Protein AF-A0A7I8C5P5-F1 (afdb_monomer_lite)

Foldseek 3Di:
DWDWDADPNFIWIWDADPPPGIDIDGCLPDPNRDPPPPVPPPPPDDDPVVVVVVVVVVVVVVVVVVPPDDDDDD

Sequence (74 aa):
MLKRRRVSGIETLIVGHAKRGSFSIPREWTDWGSPVADPQAPACYFDPGMLLDLVALIEQITASTSTNSPIKGA

Structure (mmCIF, N/CA/C/O backbone):
data_AF-A0A7I8C5P5-F1
#
_entry.id   AF-A0A7I8C5P5-F1
#
loop_
_atom_site.group_PDB
_atom_site.id
_atom_site.type_symbol
_atom_site.label_atom_id
_atom_site.label_alt_id
_atom_site.label_comp_id
_atom_site.label_asym_id
_atom_site.label_entity_id
_atom_site.label_seq_id
_atom_site.pdbx_PDB_ins_code
_atom_site.Cartn_x
_atom_site.Cartn_y
_atom_site.Cartn_z
_atom_site.occupancy
_atom_site.B_iso_or_equiv
_atom_site.auth_seq_id
_atom_site.auth_comp_id
_atom_site.auth_asym_id
_atom_site.auth_atom_id
_atom_site.pdbx_PDB_model_num
ATOM 1 N N . MET A 1 1 ? 0.888 -0.933 20.440 1.00 79.62 1 MET A N 1
ATOM 2 C CA . MET A 1 1 ? 2.140 -1.719 20.569 1.00 79.62 1 MET A CA 1
ATOM 3 C C . MET A 1 1 ? 2.336 -2.529 19.299 1.00 79.62 1 MET A C 1
ATOM 5 O O . MET A 1 1 ? 1.360 -3.113 18.842 1.00 79.62 1 MET A O 1
ATOM 9 N N . LEU A 1 2 ? 3.552 -2.563 18.746 1.00 86.81 2 LEU A N 1
ATOM 10 C CA . LEU A 1 2 ? 3.898 -3.381 17.577 1.00 86.81 2 LEU A CA 1
ATOM 11 C C . LEU A 1 2 ? 4.751 -4.576 18.015 1.00 86.81 2 LEU A C 1
ATOM 13 O O . LEU A 1 2 ? 5.729 -4.396 18.741 1.00 86.81 2 LEU A O 1
ATOM 17 N N . LYS A 1 3 ? 4.393 -5.791 17.592 1.00 88.88 3 LYS A N 1
ATOM 18 C CA . LYS A 1 3 ? 5.122 -7.017 17.946 1.00 88.88 3 LYS A CA 1
ATOM 19 C C . LYS A 1 3 ? 5.393 -7.882 16.722 1.00 88.88 3 LYS A C 1
ATOM 21 O O . LYS A 1 3 ? 4.488 -8.136 15.942 1.00 88.88 3 LYS A O 1
ATOM 26 N N . ARG A 1 4 ? 6.622 -8.391 16.598 1.00 90.69 4 ARG A N 1
ATOM 27 C CA . ARG A 1 4 ? 7.013 -9.358 15.561 1.00 90.69 4 ARG A CA 1
ATOM 28 C C . ARG A 1 4 ? 6.822 -10.790 16.061 1.00 90.69 4 ARG A C 1
ATOM 30 O O . ARG A 1 4 ? 7.247 -11.115 17.174 1.00 90.69 4 ARG A O 1
ATOM 37 N N . ARG A 1 5 ? 6.179 -11.641 15.263 1.00 88.94 5 ARG A N 1
ATOM 38 C CA . ARG A 1 5 ? 5.955 -13.069 15.540 1.00 88.94 5 ARG A CA 1
ATOM 39 C C . ARG A 1 5 ? 6.135 -13.890 14.266 1.00 88.94 5 ARG A C 1
ATOM 41 O O . ARG A 1 5 ? 6.018 -13.357 13.173 1.00 88.94 5 ARG A O 1
ATOM 48 N N . ARG A 1 6 ? 6.399 -15.189 14.407 1.00 90.94 6 ARG A N 1
ATOM 49 C CA . ARG A 1 6 ? 6.378 -16.139 13.289 1.00 90.94 6 ARG A CA 1
ATOM 50 C C . ARG A 1 6 ? 5.283 -17.165 13.544 1.00 90.94 6 ARG A C 1
ATOM 52 O O . ARG A 1 6 ? 5.290 -17.780 14.608 1.00 90.94 6 ARG A O 1
ATOM 59 N N . VAL A 1 7 ? 4.347 -17.314 12.612 1.00 84.19 7 VAL A N 1
ATOM 60 C CA . VAL A 1 7 ? 3.206 -18.236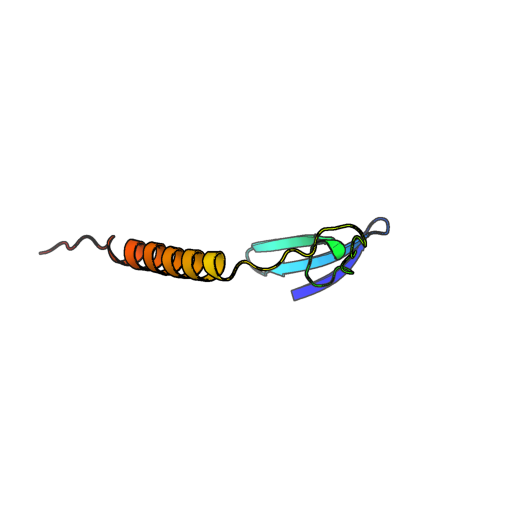 12.716 1.00 84.19 7 VAL A CA 1
ATOM 61 C C . VAL A 1 7 ? 3.217 -19.121 11.478 1.00 84.19 7 VAL A C 1
ATOM 63 O O . VAL A 1 7 ? 3.207 -18.608 10.366 1.00 84.19 7 VAL A O 1
ATOM 66 N N . SER A 1 8 ? 3.317 -20.441 11.662 1.00 86.00 8 SER A N 1
ATOM 67 C CA . SER A 1 8 ? 3.423 -21.413 10.556 1.00 86.00 8 SER A CA 1
ATOM 68 C C . SER A 1 8 ? 4.510 -21.068 9.523 1.00 86.00 8 SER A C 1
ATOM 70 O O . SER A 1 8 ? 4.340 -21.283 8.330 1.00 86.00 8 SER A O 1
ATOM 72 N N . GLY A 1 9 ? 5.628 -20.494 9.980 1.00 86.75 9 GLY A N 1
ATOM 73 C CA . GLY A 1 9 ? 6.739 -20.075 9.117 1.00 86.75 9 GLY A CA 1
ATOM 74 C C . GLY A 1 9 ? 6.618 -18.664 8.529 1.00 86.75 9 GLY A C 1
ATOM 75 O O . GLY A 1 9 ? 7.635 -18.118 8.116 1.00 86.75 9 GLY A O 1
ATOM 76 N N . ILE A 1 10 ? 5.443 -18.033 8.584 1.00 86.50 10 ILE A N 1
ATOM 77 C CA . ILE A 1 10 ? 5.208 -16.676 8.069 1.00 86.50 10 ILE A CA 1
ATOM 78 C C . ILE A 1 10 ? 5.580 -15.649 9.140 1.00 86.50 10 ILE A C 1
ATOM 80 O O . ILE A 1 10 ? 5.128 -15.736 10.288 1.00 86.50 10 ILE A O 1
ATOM 84 N N . GLU A 1 11 ? 6.411 -14.667 8.787 1.00 92.25 11 GLU A N 1
ATOM 85 C CA . GLU A 1 11 ? 6.670 -13.523 9.660 1.00 92.25 11 GLU A CA 1
ATOM 86 C C . GLU A 1 11 ? 5.458 -12.594 9.681 1.00 92.25 11 GLU A C 1
ATOM 88 O O . GLU A 1 11 ? 4.946 -12.192 8.648 1.00 92.25 11 GLU A O 1
ATOM 93 N N . THR A 1 12 ? 4.992 -12.235 10.872 1.00 93.38 12 THR A N 1
ATOM 94 C CA . THR A 1 12 ? 3.785 -11.431 11.084 1.00 93.38 12 THR A CA 1
ATOM 95 C C . THR A 1 12 ? 4.070 -10.264 12.022 1.00 93.38 12 THR A C 1
ATOM 97 O O . THR A 1 12 ? 4.822 -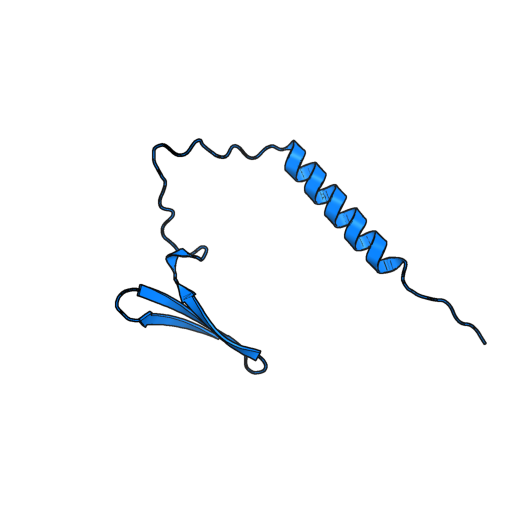10.374 13.002 1.00 93.38 12 THR A O 1
ATOM 100 N N . LEU A 1 13 ? 3.451 -9.128 11.717 1.00 92.25 13 LEU A N 1
ATOM 101 C CA . LEU A 1 13 ? 3.416 -7.923 12.529 1.00 92.25 13 LEU A CA 1
ATOM 102 C C . LEU A 1 13 ? 2.064 -7.842 13.232 1.00 92.25 13 LEU A C 1
ATOM 104 O O . LEU A 1 13 ? 1.019 -7.781 12.591 1.00 92.25 13 LEU A O 1
ATOM 108 N N . ILE A 1 14 ? 2.082 -7.841 14.561 1.00 90.38 14 ILE A N 1
ATOM 109 C CA . ILE A 1 14 ? 0.887 -7.706 15.389 1.00 90.38 14 ILE A CA 1
ATOM 110 C C . ILE A 1 14 ? 0.783 -6.263 15.852 1.00 90.38 14 ILE A C 1
ATOM 112 O O . ILE A 1 14 ? 1.638 -5.780 16.605 1.00 90.38 14 ILE A O 1
ATOM 116 N N . VAL A 1 15 ? -0.290 -5.598 15.438 1.00 89.12 15 VAL A N 1
ATOM 117 C CA . VAL A 1 15 ? -0.651 -4.259 15.893 1.00 89.12 15 VAL A CA 1
ATOM 118 C C . VAL A 1 15 ? -1.699 -4.410 16.987 1.00 89.12 15 VAL A C 1
ATOM 120 O O . VAL A 1 15 ? -2.819 -4.847 16.739 1.00 89.12 15 VAL A O 1
ATOM 123 N N . GLY A 1 16 ? -1.325 -4.077 18.221 1.00 89.00 16 GLY A N 1
ATOM 124 C CA . GLY A 1 16 ? -2.231 -4.072 19.370 1.00 89.00 16 GLY A CA 1
ATOM 125 C C . GLY A 1 16 ? -2.650 -2.657 19.761 1.00 89.00 16 GLY A C 1
ATOM 126 O O . GLY A 1 16 ? -1.784 -1.798 19.979 1.00 89.00 16 GLY A O 1
ATOM 127 N N . HIS A 1 17 ? -3.959 -2.437 19.913 1.00 91.50 17 HIS A N 1
ATOM 128 C CA . HIS A 1 17 ? -4.566 -1.198 20.393 1.00 91.50 17 HIS A CA 1
ATOM 129 C C . HIS A 1 17 ? -5.483 -1.454 21.600 1.00 91.50 17 HIS A C 1
ATOM 131 O O . HIS A 1 17 ? -6.400 -2.270 21.538 1.00 91.50 17 HIS A O 1
ATOM 137 N N . ALA A 1 18 ? -5.296 -0.692 22.682 1.00 87.81 18 ALA A N 1
ATOM 138 C CA . ALA A 1 18 ? -5.927 -0.960 23.980 1.00 87.81 18 ALA A CA 1
ATOM 139 C C . ALA A 1 18 ? -7.467 -1.038 23.946 1.00 87.81 18 ALA A C 1
ATOM 141 O O . ALA A 1 18 ? -8.052 -1.840 24.661 1.00 87.81 18 ALA A O 1
ATOM 142 N N . LYS A 1 19 ? -8.127 -0.232 23.101 1.00 91.50 19 LYS A N 1
ATOM 143 C CA . LYS A 1 19 ? -9.602 -0.200 22.986 1.00 91.50 19 LYS A CA 1
ATOM 144 C C . LYS A 1 19 ? -10.172 -0.944 21.774 1.00 91.50 19 LYS A C 1
ATOM 146 O O . LYS A 1 19 ? -11.372 -1.151 21.71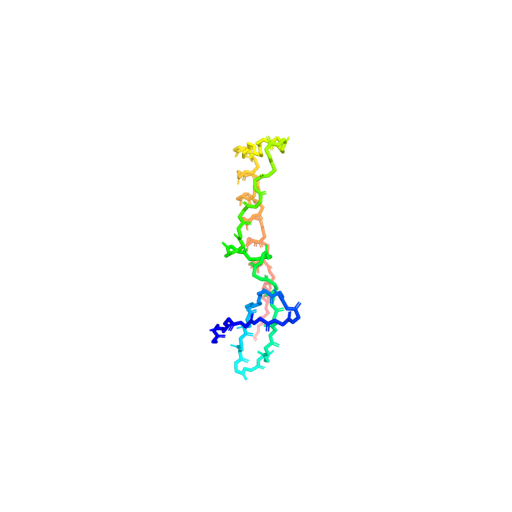0 1.00 91.50 19 LYS A O 1
ATOM 151 N N . ARG A 1 20 ? -9.339 -1.260 20.776 1.00 90.44 20 ARG A N 1
ATOM 152 C CA . ARG A 1 20 ? -9.792 -1.757 19.456 1.00 90.44 20 ARG A CA 1
ATOM 153 C C . ARG A 1 20 ? -9.334 -3.192 19.177 1.00 90.44 20 ARG A C 1
ATOM 155 O O . ARG A 1 20 ? -9.593 -3.714 18.102 1.00 90.44 20 ARG A O 1
ATOM 162 N N . GLY A 1 21 ? -8.661 -3.820 20.142 1.00 90.69 21 GLY A N 1
ATOM 163 C CA . GLY A 1 21 ? -8.120 -5.166 20.011 1.00 90.69 21 GLY A CA 1
ATOM 164 C C . GLY A 1 21 ? -6.792 -5.199 19.260 1.00 90.69 21 GLY A C 1
ATOM 165 O O . GLY A 1 21 ? -6.057 -4.210 19.195 1.00 90.69 21 GLY A O 1
ATOM 166 N N . SER A 1 22 ? -6.465 -6.369 18.722 1.00 91.56 22 SER A N 1
ATOM 167 C CA . SER A 1 22 ? -5.236 -6.602 17.967 1.00 91.56 22 SER A CA 1
ATOM 168 C C . SER A 1 22 ? -5.517 -7.330 16.667 1.00 91.56 22 SER A C 1
ATOM 170 O O . SER A 1 22 ? -6.347 -8.235 16.644 1.00 91.56 22 SER A O 1
ATOM 172 N N . PHE A 1 23 ? -4.759 -7.003 15.628 1.00 91.31 23 PHE A N 1
ATOM 173 C CA . PHE A 1 23 ? -4.748 -7.744 14.371 1.00 91.31 23 PHE A CA 1
ATOM 174 C C . PHE A 1 23 ? -3.309 -8.066 13.961 1.00 91.31 23 PHE A C 1
ATOM 176 O O . PHE A 1 23 ? -2.361 -7.409 14.403 1.00 91.31 23 PHE A O 1
ATOM 183 N N . SER A 1 24 ? -3.157 -9.103 13.139 1.00 90.69 24 SER A N 1
ATOM 184 C CA . SER A 1 24 ? -1.865 -9.565 12.628 1.00 90.69 24 SER A CA 1
ATOM 185 C C . SER A 1 24 ? -1.838 -9.389 11.116 1.00 90.69 24 SER A C 1
ATOM 187 O O . SER A 1 24 ? -2.796 -9.773 10.452 1.00 90.69 24 SER A O 1
ATOM 189 N N . ILE A 1 25 ? -0.756 -8.829 10.584 1.00 91.31 25 ILE A N 1
ATOM 190 C CA . ILE A 1 25 ? -0.524 -8.678 9.143 1.00 91.31 25 ILE A CA 1
ATOM 191 C C . ILE A 1 25 ? 0.766 -9.429 8.787 1.00 91.31 25 ILE A C 1
ATOM 193 O O . ILE A 1 25 ? 1.742 -9.298 9.533 1.00 91.31 25 ILE A O 1
ATOM 197 N N . PRO A 1 26 ? 0.808 -10.217 7.698 1.00 91.62 26 PRO A N 1
ATOM 198 C CA . PRO A 1 26 ? 2.062 -10.759 7.181 1.00 91.62 26 PRO A CA 1
ATOM 199 C C . PRO A 1 26 ? 3.076 -9.640 6.911 1.00 91.62 26 PRO A C 1
ATOM 201 O O . PRO A 1 26 ? 2.721 -8.578 6.402 1.00 91.62 26 PRO A O 1
ATOM 204 N N . ARG A 1 27 ? 4.340 -9.840 7.287 1.00 89.25 27 ARG A N 1
ATOM 205 C CA . ARG A 1 27 ? 5.390 -8.817 7.161 1.00 89.25 27 ARG A CA 1
ATOM 206 C C . ARG A 1 27 ? 5.546 -8.371 5.708 1.00 89.25 27 ARG A C 1
ATOM 208 O O . ARG A 1 27 ? 5.756 -7.193 5.458 1.00 89.25 27 ARG A O 1
ATOM 215 N N . GLU A 1 28 ? 5.432 -9.302 4.770 1.00 87.75 28 GLU A N 1
ATOM 216 C CA . GLU A 1 28 ? 5.538 -9.070 3.332 1.00 87.75 28 GLU A CA 1
ATOM 217 C C . GLU A 1 28 ? 4.432 -8.174 2.758 1.00 87.75 28 GLU A C 1
ATOM 219 O O . GLU A 1 28 ? 4.591 -7.649 1.663 1.00 87.75 28 GLU A O 1
ATOM 224 N N . TRP A 1 29 ? 3.337 -7.963 3.495 1.00 87.56 29 TRP A N 1
ATOM 225 C CA . TRP A 1 29 ? 2.254 -7.049 3.109 1.00 87.56 29 TRP A CA 1
ATOM 226 C C . TRP A 1 29 ? 2.409 -5.647 3.699 1.00 87.56 29 TRP A C 1
ATOM 228 O O . TRP A 1 29 ? 1.540 -4.799 3.499 1.00 87.56 29 TRP A O 1
ATOM 238 N N . THR A 1 30 ? 3.476 -5.390 4.453 1.00 87.31 30 THR A N 1
ATOM 239 C CA . THR A 1 30 ? 3.793 -4.046 4.938 1.00 87.31 30 THR A CA 1
ATOM 240 C C . THR A 1 30 ? 5.034 -3.508 4.241 1.00 87.31 30 THR A C 1
ATOM 242 O O . THR A 1 30 ? 5.735 -4.216 3.522 1.00 87.31 30 THR A O 1
ATOM 245 N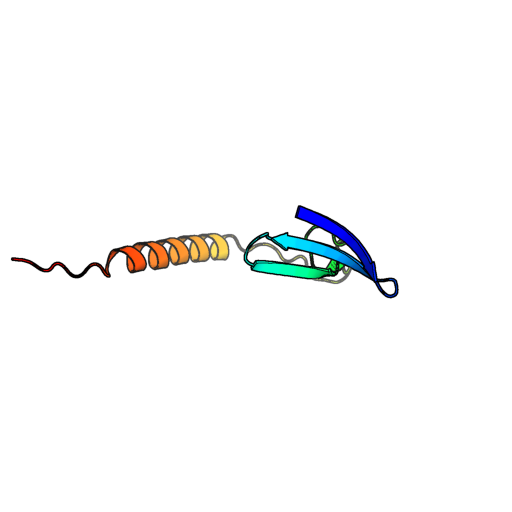 N . ASP A 1 31 ? 5.348 -2.249 4.512 1.00 83.12 31 ASP A N 1
ATOM 246 C CA . ASP A 1 31 ? 6.604 -1.580 4.158 1.00 83.12 31 ASP A CA 1
ATOM 247 C C . ASP A 1 31 ? 7.872 -2.315 4.640 1.00 83.12 31 ASP A C 1
ATOM 249 O O . ASP A 1 31 ? 8.981 -1.994 4.224 1.00 83.12 31 ASP A O 1
ATOM 253 N N . TRP A 1 32 ? 7.732 -3.298 5.533 1.00 84.19 32 TRP A N 1
ATOM 254 C CA . TRP A 1 32 ? 8.834 -4.117 6.036 1.00 84.19 32 TRP A CA 1
ATOM 255 C C . TRP A 1 32 ? 9.032 -5.400 5.228 1.00 84.19 32 TRP A C 1
ATOM 257 O O . TRP A 1 32 ? 10.008 -6.125 5.459 1.00 84.19 32 TRP A O 1
ATOM 267 N N . GLY A 1 33 ? 8.125 -5.706 4.305 1.00 82.75 33 GLY A N 1
ATOM 268 C CA . GLY A 1 33 ? 8.313 -6.758 3.325 1.00 82.75 33 GLY A CA 1
ATOM 269 C C . GLY A 1 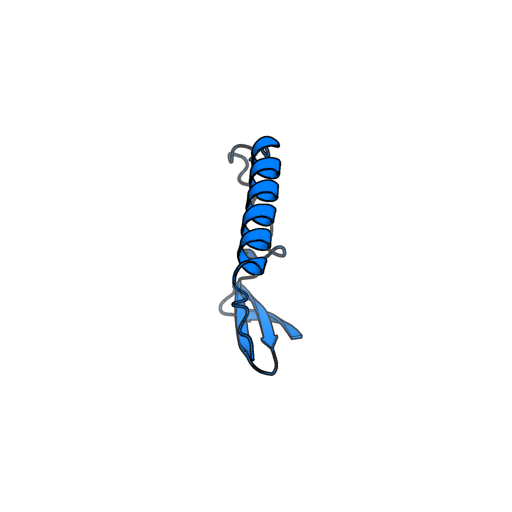33 ? 9.568 -6.506 2.502 1.00 82.75 33 GLY A C 1
ATOM 270 O O . GLY A 1 33 ? 9.918 -5.362 2.220 1.00 82.75 33 GLY A O 1
ATOM 271 N N . SER A 1 34 ? 10.269 -7.575 2.120 1.00 78.94 34 SER A N 1
ATOM 272 C CA . SER A 1 34 ? 11.275 -7.424 1.071 1.00 78.94 34 SER A CA 1
ATOM 273 C C . SER A 1 34 ? 10.530 -7.007 -0.193 1.00 78.94 34 SER A C 1
ATOM 275 O O . SER A 1 34 ? 9.621 -7.744 -0.585 1.00 78.94 34 SER A O 1
ATOM 277 N N . PRO A 1 35 ? 10.872 -5.881 -0.842 1.00 69.62 35 PRO A N 1
ATOM 278 C CA . PRO A 1 35 ? 10.344 -5.610 -2.163 1.00 69.62 35 PRO A CA 1
ATOM 279 C C . PRO A 1 35 ? 10.826 -6.749 -3.059 1.00 69.62 35 PRO A C 1
ATOM 281 O O . PRO A 1 35 ? 12.018 -6.876 -3.341 1.00 69.62 35 PRO A O 1
ATOM 284 N N . VAL A 1 36 ? 9.912 -7.642 -3.437 1.00 66.38 36 VAL A N 1
ATOM 285 C CA . VAL A 1 36 ? 10.168 -8.591 -4.514 1.00 66.38 36 VAL A CA 1
ATOM 286 C C . VAL A 1 36 ? 10.140 -7.738 -5.769 1.00 66.38 36 VAL A C 1
ATOM 288 O O . VAL A 1 36 ? 9.082 -7.468 -6.327 1.00 66.38 36 VAL A O 1
ATOM 291 N N . ALA A 1 37 ? 11.301 -7.202 -6.135 1.00 63.28 37 ALA A N 1
ATOM 292 C CA . ALA A 1 37 ? 11.470 -6.565 -7.423 1.00 63.28 37 ALA A CA 1
ATOM 293 C C . ALA A 1 37 ? 11.294 -7.671 -8.462 1.00 63.28 37 ALA A C 1
ATOM 295 O O . ALA A 1 37 ? 12.180 -8.508 -8.624 1.00 63.28 37 ALA A O 1
ATOM 296 N N . ASP A 1 38 ? 10.127 -7.721 -9.101 1.00 66.00 38 ASP A N 1
ATOM 297 C CA . ASP A 1 38 ? 9.976 -8.484 -10.329 1.00 66.00 38 ASP A CA 1
ATOM 298 C C . ASP A 1 38 ? 10.899 -7.823 -11.366 1.00 66.00 38 ASP A C 1
ATOM 300 O O . ASP A 1 38 ? 10.660 -6.671 -11.738 1.00 66.00 38 ASP A O 1
ATOM 304 N N . PRO A 1 39 ? 11.975 -8.499 -11.813 1.00 65.62 39 PRO A N 1
ATOM 305 C CA . PRO A 1 39 ? 12.926 -7.919 -12.757 1.00 65.62 39 PRO A CA 1
ATOM 306 C C . PRO A 1 39 ? 12.287 -7.576 -14.109 1.00 65.62 39 PRO A C 1
ATOM 308 O O . PRO A 1 39 ? 12.887 -6.842 -14.891 1.00 65.62 39 PRO A O 1
ATOM 311 N N . GLN A 1 40 ? 11.107 -8.135 -14.401 1.00 69.81 40 GLN A N 1
ATOM 312 C CA . GLN A 1 40 ? 10.334 -7.878 -15.611 1.00 69.81 40 GLN A CA 1
ATOM 313 C C . GLN A 1 40 ? 9.135 -6.956 -15.398 1.00 69.81 40 GLN A C 1
ATOM 315 O O . GLN A 1 40 ? 8.505 -6.574 -16.388 1.00 69.81 40 GLN A O 1
ATOM 320 N N . ALA A 1 41 ? 8.813 -6.569 -14.159 1.00 68.00 41 ALA A N 1
ATOM 321 C CA . ALA A 1 41 ? 7.743 -5.609 -13.955 1.00 68.00 41 ALA A CA 1
ATOM 322 C C . ALA A 1 41 ? 8.133 -4.285 -14.629 1.00 68.00 41 ALA A C 1
ATOM 324 O O . ALA A 1 41 ? 9.233 -3.773 -14.387 1.00 68.00 41 ALA A O 1
ATOM 325 N N . PRO A 1 42 ? 7.263 -3.713 -15.482 1.00 70.88 42 PRO A N 1
ATOM 326 C CA . PRO A 1 42 ? 7.509 -2.388 -16.016 1.00 70.88 42 PRO A CA 1
ATOM 327 C C . PRO A 1 42 ? 7.680 -1.440 -14.834 1.00 70.88 42 PRO A C 1
ATOM 329 O O . PRO A 1 42 ? 6.895 -1.474 -13.884 1.00 70.88 42 PRO A O 1
ATOM 332 N N . ALA A 1 43 ? 8.726 -0.612 -14.875 1.00 69.38 43 ALA A N 1
ATOM 333 C CA . ALA A 1 43 ? 8.888 0.437 -13.887 1.00 69.38 43 ALA A CA 1
ATOM 334 C C . ALA A 1 43 ? 7.591 1.254 -13.877 1.00 69.38 43 ALA A C 1
ATOM 336 O O . ALA A 1 43 ? 7.225 1.853 -14.891 1.00 69.38 43 ALA A O 1
ATOM 337 N N . CYS A 1 44 ? 6.864 1.227 -12.757 1.00 66.44 44 CYS A N 1
ATOM 338 C CA . CYS A 1 44 ? 5.731 2.115 -12.540 1.00 66.44 44 CYS A CA 1
ATOM 339 C C . CYS A 1 44 ? 6.294 3.530 -12.445 1.00 66.44 44 CYS A C 1
ATOM 341 O O . CYS A 1 44 ? 6.604 4.020 -11.359 1.00 66.44 44 CYS A O 1
ATOM 343 N N . TYR A 1 45 ? 6.502 4.163 -13.598 1.00 67.81 45 TYR A N 1
ATOM 344 C CA . TYR A 1 45 ? 6.840 5.567 -13.652 1.00 67.81 45 TYR A CA 1
ATOM 345 C C . TYR A 1 45 ? 5.647 6.321 -13.105 1.00 67.81 45 TYR A C 1
ATOM 347 O O . TYR A 1 45 ? 4.528 6.224 -13.605 1.00 67.81 45 TYR A O 1
ATOM 355 N N . PHE A 1 46 ? 5.909 7.012 -12.010 1.00 67.81 46 PHE A N 1
ATOM 356 C CA . PHE A 1 46 ? 4.938 7.861 -11.378 1.00 67.81 46 PHE A CA 1
ATOM 357 C C . PHE A 1 46 ? 4.539 8.956 -12.380 1.00 67.81 46 PHE A C 1
ATOM 359 O O . PHE A 1 46 ? 5.398 9.744 -12.773 1.00 67.81 46 PHE A O 1
ATOM 366 N N . ASP A 1 47 ? 3.273 8.999 -12.806 1.00 80.62 47 ASP A N 1
ATOM 367 C CA . ASP A 1 47 ? 2.760 10.065 -13.673 1.00 80.62 47 ASP A CA 1
ATOM 368 C C . ASP A 1 47 ? 2.560 11.343 -12.838 1.00 80.62 47 ASP A C 1
ATOM 370 O O . ASP A 1 47 ? 1.695 11.366 -11.956 1.00 80.62 47 ASP A O 1
ATOM 374 N N . PRO A 1 48 ? 3.328 12.422 -13.076 1.00 81.06 48 PRO A N 1
ATOM 375 C CA . PRO A 1 48 ? 3.186 13.665 -12.323 1.00 81.06 48 PRO A CA 1
ATOM 376 C C . PRO A 1 48 ? 1.786 14.286 -12.431 1.00 81.06 48 PRO A C 1
ATOM 378 O O . PRO A 1 48 ? 1.359 14.960 -11.495 1.00 81.06 48 PRO A O 1
ATOM 381 N N . GLY A 1 49 ? 1.057 14.041 -13.527 1.00 89.50 49 GLY A N 1
ATOM 382 C CA . GLY A 1 49 ? -0.327 14.493 -13.689 1.00 89.50 49 GLY A CA 1
ATOM 383 C C . GLY A 1 49 ? -1.259 13.865 -1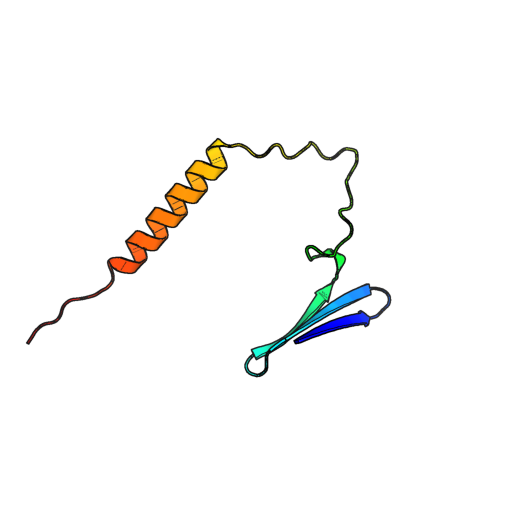2.653 1.00 89.50 49 GLY A C 1
ATOM 384 O O . GLY A 1 49 ? -2.030 14.572 -12.008 1.00 89.50 49 GLY A O 1
ATOM 385 N N . MET A 1 50 ? -1.088 12.568 -12.376 1.00 88.50 50 MET A N 1
ATOM 386 C CA . MET A 1 50 ? -1.890 11.854 -11.376 1.00 88.50 50 MET A CA 1
ATOM 387 C C . MET A 1 50 ? -1.685 12.381 -9.945 1.00 88.50 50 MET A C 1
ATOM 389 O O . MET A 1 50 ? -2.600 12.287 -9.126 1.00 88.50 50 MET A O 1
ATOM 393 N N . LEU A 1 51 ? -0.519 12.963 -9.617 1.00 89.06 51 LEU A N 1
ATOM 394 C CA . LEU A 1 51 ? -0.323 13.647 -8.324 1.00 89.06 51 LEU A CA 1
ATOM 395 C C . LEU A 1 51 ? -1.170 14.900 -8.212 1.00 89.06 51 LEU A C 1
ATOM 397 O O . LEU A 1 51 ? -1.756 15.144 -7.160 1.00 89.06 51 LEU A O 1
ATOM 401 N N . LEU A 1 52 ? -1.211 15.697 -9.278 1.00 94.44 52 LEU A N 1
ATOM 402 C CA . LEU A 1 52 ? -1.991 16.928 -9.302 1.00 94.44 52 LEU A CA 1
ATOM 403 C C . LEU A 1 52 ? -3.487 16.613 -9.199 1.00 94.44 52 LEU A C 1
ATOM 405 O O . LEU A 1 52 ? -4.183 17.240 -8.401 1.00 94.44 52 LEU A O 1
ATOM 409 N N . ASP A 1 53 ? -3.950 15.580 -9.907 1.00 94.69 53 ASP A N 1
ATOM 410 C CA . ASP A 1 53 ? -5.334 15.104 -9.824 1.00 94.69 53 ASP A CA 1
ATOM 411 C C . ASP A 1 53 ? -5.693 14.624 -8.409 1.00 94.69 53 ASP A C 1
ATOM 413 O O . ASP A 1 53 ? -6.765 14.940 -7.886 1.00 94.69 53 ASP A O 1
ATOM 417 N N . LEU A 1 54 ? -4.781 13.901 -7.746 1.00 93.25 54 LEU A N 1
ATOM 418 C CA . LEU A 1 54 ? -4.980 13.449 -6.369 1.00 93.25 54 LEU A CA 1
ATOM 419 C C . LEU A 1 54 ? -5.064 14.624 -5.386 1.00 93.25 54 LEU A C 1
ATOM 421 O O . LEU A 1 54 ? -5.921 14.619 -4.500 1.00 93.25 54 LEU A O 1
ATOM 425 N N . VAL A 1 55 ? -4.204 15.635 -5.538 1.00 95.12 55 VAL A N 1
ATOM 426 C CA . VAL A 1 55 ? -4.251 16.855 -4.716 1.00 95.12 55 VAL A CA 1
ATOM 427 C C . VAL A 1 55 ? -5.591 17.567 -4.901 1.00 95.12 55 VAL A C 1
ATOM 429 O O . VAL A 1 55 ? -6.271 17.844 -3.912 1.00 95.12 55 VAL A O 1
ATOM 432 N N . ALA A 1 56 ? -6.024 17.766 -6.147 1.00 96.00 56 ALA A N 1
ATOM 433 C CA . ALA A 1 56 ? -7.303 18.399 -6.454 1.00 96.00 56 ALA A CA 1
ATOM 434 C C . ALA A 1 56 ? -8.500 17.625 -5.869 1.00 96.00 56 ALA A C 1
ATOM 436 O O . ALA A 1 56 ? -9.479 18.225 -5.416 1.00 96.00 56 ALA A O 1
ATOM 437 N N . LEU A 1 57 ? -8.441 16.290 -5.846 1.00 95.62 57 LEU A N 1
ATOM 438 C CA . LEU A 1 57 ? -9.478 15.457 -5.234 1.00 95.62 57 LEU A CA 1
ATOM 439 C C . LEU A 1 57 ? -9.533 15.630 -3.708 1.00 95.62 57 LEU A C 1
ATOM 441 O O . LEU A 1 57 ? -10.619 15.731 -3.136 1.00 95.62 57 LEU A O 1
ATOM 445 N N . ILE A 1 58 ? -8.379 15.685 -3.039 1.00 95.75 58 ILE A N 1
ATOM 446 C CA . ILE A 1 58 ? -8.307 15.906 -1.586 1.00 95.75 58 ILE A CA 1
ATOM 447 C C . ILE A 1 58 ? -8.898 17.275 -1.224 1.00 95.75 58 ILE A C 1
ATOM 449 O O . ILE A 1 58 ? -9.672 17.383 -0.268 1.00 95.75 58 ILE A O 1
ATOM 453 N N . GLU A 1 59 ? -8.595 18.312 -2.004 1.00 96.00 59 GLU A N 1
ATOM 454 C CA . GLU A 1 59 ? -9.166 19.651 -1.817 1.00 96.00 59 GLU A CA 1
ATOM 455 C C . GLU A 1 59 ? -10.696 19.642 -1.956 1.00 96.00 59 GLU A C 1
ATOM 457 O O . GLU A 1 59 ? -11.402 20.198 -1.116 1.00 96.00 59 GLU A O 1
ATOM 462 N N . GLN A 1 60 ? -11.235 18.929 -2.948 1.00 94.62 60 GLN A N 1
ATOM 463 C CA . GLN A 1 60 ? -12.685 18.793 -3.123 1.00 94.62 60 GLN A CA 1
ATOM 464 C C . GLN A 1 60 ? -13.346 18.066 -1.951 1.00 94.62 60 GLN A C 1
ATOM 466 O O . GLN A 1 60 ? -14.366 18.525 -1.432 1.00 94.62 60 GLN A O 1
ATOM 471 N N . ILE A 1 61 ? -12.771 16.947 -1.501 1.00 93.44 61 ILE A N 1
ATOM 472 C CA . ILE A 1 61 ? -13.312 16.176 -0.375 1.00 93.44 61 ILE A CA 1
ATOM 473 C C . ILE A 1 61 ? -13.317 17.036 0.892 1.00 93.44 61 ILE A C 1
ATOM 475 O O . ILE A 1 61 ? -14.332 17.113 1.583 1.00 93.44 61 ILE A O 1
ATOM 479 N N . THR A 1 62 ? -12.218 17.734 1.179 1.00 92.25 62 THR A N 1
ATOM 480 C CA . THR A 1 62 ? -12.110 18.584 2.374 1.00 92.25 62 THR A CA 1
ATOM 481 C C . THR A 1 62 ? -13.074 19.775 2.321 1.00 92.25 62 THR A C 1
ATOM 483 O O . THR A 1 62 ? -13.786 20.016 3.299 1.00 92.25 62 THR A O 1
ATOM 486 N N . ALA A 1 63 ? -13.214 20.446 1.175 1.00 89.00 63 ALA A N 1
ATOM 487 C CA . ALA A 1 63 ? -14.197 21.516 0.985 1.00 89.00 63 ALA A CA 1
ATOM 488 C C . ALA A 1 63 ? -15.647 21.029 1.176 1.00 89.00 63 ALA A C 1
ATOM 490 O O . ALA A 1 63 ? -16.451 21.698 1.831 1.00 89.00 63 ALA A O 1
ATOM 491 N N . SER A 1 64 ? -15.963 19.828 0.682 1.00 81.38 64 SER A N 1
ATOM 492 C CA . SER A 1 64 ? -17.290 19.205 0.810 1.00 81.38 64 SER A CA 1
ATOM 493 C C . SER A 1 64 ? -17.650 18.871 2.261 1.00 81.38 64 SER A C 1
ATOM 495 O O . SER A 1 64 ? -18.812 18.955 2.659 1.00 81.38 64 SER A O 1
ATOM 497 N N . THR A 1 65 ? -16.663 18.513 3.091 1.00 72.94 65 THR A N 1
ATOM 498 C CA . THR A 1 65 ? -16.908 18.251 4.521 1.00 72.94 65 THR A CA 1
ATOM 499 C C . THR A 1 65 ? -17.241 19.508 5.322 1.00 72.94 65 THR A C 1
ATOM 501 O O . THR A 1 65 ? -17.898 19.410 6.356 1.00 72.94 65 THR A O 1
ATOM 504 N N . SER A 1 66 ? -16.855 20.692 4.836 1.00 61.31 66 SER A N 1
ATOM 505 C CA . SER A 1 66 ? -17.146 21.965 5.503 1.00 61.31 66 SER A CA 1
ATOM 506 C C . SER A 1 66 ? -18.561 22.488 5.233 1.00 61.31 66 SER A C 1
ATOM 508 O O . SER A 1 66 ? -19.037 23.346 5.975 1.00 61.31 66 SER A O 1
ATOM 510 N N . THR A 1 67 ? -19.242 22.019 4.183 1.00 58.97 67 THR A N 1
ATOM 511 C CA . THR A 1 67 ? -20.531 22.585 3.739 1.00 58.97 67 THR A CA 1
ATOM 512 C C . THR A 1 67 ? -21.760 21.951 4.405 1.00 58.97 67 THR A C 1
ATOM 514 O O . THR A 1 67 ? -22.863 22.463 4.248 1.00 58.97 67 THR A O 1
ATOM 517 N N . ASN A 1 68 ? -21.594 20.892 5.208 1.00 54.09 68 ASN A N 1
ATOM 518 C CA . ASN A 1 68 ? -22.679 20.247 5.964 1.00 54.09 68 ASN A CA 1
ATOM 519 C C . ASN A 1 68 ? -22.790 20.757 7.416 1.00 54.09 68 ASN A C 1
ATOM 521 O O . ASN A 1 68 ? -22.877 19.969 8.355 1.00 54.09 68 ASN A O 1
ATOM 525 N N . SER A 1 69 ? -22.813 22.079 7.614 1.00 50.16 69 SER A N 1
ATOM 526 C CA . SER A 1 69 ? -23.295 22.678 8.867 1.00 50.16 69 SER A CA 1
ATOM 527 C C . SER A 1 69 ? -24.636 23.370 8.605 1.00 50.16 69 SER A C 1
ATOM 529 O O . SER A 1 69 ? -24.656 24.447 8.003 1.00 50.16 69 SER A O 1
ATOM 531 N N . PRO A 1 70 ? -25.777 22.778 9.005 1.00 48.72 70 PRO A N 1
ATOM 532 C CA . PRO A 1 70 ? -27.044 23.480 8.972 1.00 48.72 70 PRO A CA 1
ATOM 533 C C . PRO A 1 70 ? -27.065 24.515 10.096 1.00 48.72 70 PRO A C 1
ATOM 535 O O . PRO A 1 70 ? -27.073 24.188 11.282 1.00 48.72 70 PRO A O 1
ATOM 538 N N . ILE A 1 71 ? -27.125 25.780 9.696 1.00 59.91 71 ILE A N 1
ATOM 539 C CA . ILE A 1 71 ? -27.512 26.893 10.556 1.00 59.91 71 ILE A CA 1
ATOM 540 C C . ILE A 1 71 ? -28.978 26.685 10.975 1.00 59.91 71 ILE A C 1
ATOM 542 O O . ILE A 1 71 ? -29.872 26.612 10.132 1.00 59.91 71 ILE A O 1
ATOM 546 N N . LYS A 1 72 ? -29.229 26.635 12.283 1.00 43.78 72 LYS A N 1
ATOM 547 C CA . LYS A 1 72 ? -30.519 26.924 12.936 1.00 43.78 72 LYS A CA 1
ATOM 548 C C . LYS A 1 72 ? -30.149 27.434 14.337 1.00 43.78 72 LYS A C 1
ATOM 550 O O . LYS A 1 72 ? -29.509 26.698 15.070 1.00 43.78 72 LYS A O 1
ATOM 555 N N . GLY A 1 73 ? -30.349 28.686 14.741 1.00 50.84 73 GLY A N 1
ATOM 556 C CA . GLY A 1 73 ? -31.406 29.633 14.403 1.00 50.84 73 GLY A CA 1
ATOM 557 C C . GLY A 1 73 ? -32.481 29.563 15.492 1.00 50.84 73 GLY A C 1
ATOM 558 O O . GLY A 1 73 ? -33.184 28.554 15.531 1.00 50.84 73 GLY A O 1
ATOM 559 N N . ALA A 1 74 ? -32.594 30.655 16.267 1.00 42.56 74 ALA A N 1
ATOM 560 C CA . ALA A 1 74 ? -33.484 30.963 17.406 1.00 42.56 74 ALA A CA 1
ATOM 561 C C . ALA A 1 74 ? -32.901 30.723 18.809 1.00 42.56 74 ALA A C 1
ATOM 563 O O . ALA A 1 74 ? -32.712 29.551 19.198 1.00 42.56 74 ALA A O 1
#

Secondary structure (DSSP, 8-state):
-EEEEEETTEEEEEEEETTTEEEEEEGGGSTTS-----TTS------HHHHHHHHHHHHHHHHHHHS-------

Radius of gyration: 21.12 Å; chains: 1; bounding box: 46×52×40 Å

pLDDT: mean 81.08, std 14.09, range [42.56, 96.0]